Protein AF-A0A855N8H1-F1 (afdb_monomer_lite)

Radius of gyration: 25.42 Å; chains: 1; bounding box: 45×59×54 Å

pLDDT: mean 90.58, std 6.63, range [65.31, 98.06]

Secondary structure (DSSP, 8-state):
-EEEETTEEEE---HHHHHHHHHHHHHHHHHHHHHHHHHHHHHHHHHHHHHHHTT---SEEEEE-TT--EEEEE-------S-HHHHHHHHGGGHHHH----------HHHHHHTTS-SSGGGG----PPPPP----

Structure (mmCIF, N/CA/C/O backbone):
data_AF-A0A855N8H1-F1
#
_entry.id   AF-A0A855N8H1-F1
#
loop_
_atom_site.group_PDB
_atom_site.id
_atom_site.type_symbol
_atom_site.label_atom_id
_atom_site.label_alt_id
_atom_site.label_comp_id
_atom_site.label_asym_id
_atom_site.label_entity_id
_atom_site.label_seq_id
_atom_site.pdbx_PDB_ins_code
_atom_site.Cartn_x
_atom_site.Cartn_y
_atom_site.Cartn_z
_atom_site.occupancy
_atom_site.B_iso_or_equiv
_atom_site.auth_seq_id
_atom_site.auth_comp_id
_atom_site.auth_asym_id
_atom_site.auth_atom_id
_atom_site.pdbx_PDB_model_num
ATOM 1 N N . MET A 1 1 ? 22.233 6.324 -22.955 1.00 88.94 1 MET A N 1
ATOM 2 C CA . MET A 1 1 ? 22.114 5.666 -21.632 1.00 88.94 1 MET A CA 1
ATOM 3 C C . MET A 1 1 ? 22.940 4.377 -21.495 1.00 88.94 1 MET A C 1
ATOM 5 O O . MET A 1 1 ? 23.336 3.769 -22.487 1.00 88.94 1 MET A O 1
ATOM 9 N N . LEU A 1 2 ? 23.204 3.962 -20.253 1.00 93.19 2 LEU A N 1
ATOM 10 C CA . LEU A 1 2 ? 23.974 2.768 -19.883 1.00 93.19 2 LEU A CA 1
ATOM 11 C C . LEU A 1 2 ? 23.029 1.710 -19.300 1.00 93.19 2 LEU A C 1
ATOM 13 O O . LEU A 1 2 ? 22.309 2.002 -18.349 1.00 93.19 2 LEU A O 1
ATOM 17 N N . VAL A 1 3 ? 23.030 0.499 -19.849 1.00 93.69 3 VAL A N 1
ATOM 18 C CA . VAL A 1 3 ? 22.208 -0.619 -19.367 1.00 93.69 3 VAL A CA 1
ATOM 19 C C . VAL A 1 3 ? 23.108 -1.664 -18.722 1.00 93.69 3 VAL A C 1
ATOM 21 O O . VAL A 1 3 ? 24.129 -2.052 -19.293 1.00 93.69 3 VAL A O 1
ATOM 24 N N . LYS A 1 4 ? 22.718 -2.120 -17.528 1.00 93.69 4 LYS A N 1
ATOM 25 C CA . LYS A 1 4 ? 23.413 -3.160 -16.763 1.00 93.69 4 LYS A CA 1
ATOM 26 C C . LYS A 1 4 ? 22.550 -4.408 -16.655 1.00 93.69 4 LYS A C 1
ATOM 28 O O . LYS A 1 4 ? 21.417 -4.328 -16.190 1.00 93.69 4 LYS A O 1
ATOM 33 N N . ILE A 1 5 ? 23.106 -5.556 -17.034 1.00 93.25 5 ILE A N 1
ATOM 34 C CA . ILE A 1 5 ? 22.490 -6.876 -16.845 1.00 93.25 5 ILE A CA 1
ATOM 35 C C . ILE A 1 5 ? 23.519 -7.761 -16.137 1.00 93.25 5 ILE A C 1
ATOM 37 O O . ILE A 1 5 ? 24.514 -8.189 -16.727 1.00 93.25 5 ILE A O 1
ATOM 41 N N . GLY A 1 6 ? 23.316 -7.999 -14.840 1.00 91.38 6 GLY A N 1
ATOM 42 C CA . GLY A 1 6 ? 24.308 -8.670 -13.998 1.00 91.38 6 GLY A CA 1
ATOM 43 C C . GLY A 1 6 ? 25.620 -7.878 -13.935 1.00 91.38 6 GLY A C 1
ATOM 44 O O . GLY A 1 6 ? 25.629 -6.727 -13.507 1.00 91.38 6 GLY A O 1
ATOM 45 N N . LYS A 1 7 ? 26.730 -8.497 -14.362 1.00 93.19 7 LYS A N 1
ATOM 46 C CA . LYS A 1 7 ? 28.057 -7.851 -14.441 1.00 93.19 7 LYS A CA 1
ATOM 47 C C . LYS A 1 7 ? 28.333 -7.182 -15.794 1.00 93.19 7 LYS A C 1
ATOM 49 O O . LYS A 1 7 ? 29.358 -6.523 -15.935 1.00 93.19 7 LYS A O 1
ATOM 54 N N . ASN A 1 8 ? 27.453 -7.369 -16.776 1.00 94.19 8 ASN A N 1
ATOM 55 C CA . ASN A 1 8 ? 27.644 -6.845 -18.121 1.00 94.19 8 ASN A CA 1
ATOM 56 C C . ASN A 1 8 ? 27.064 -5.438 -18.228 1.00 94.19 8 ASN A C 1
ATOM 58 O O . ASN A 1 8 ? 25.990 -5.150 -17.693 1.00 94.19 8 ASN A O 1
ATOM 62 N N . GLU A 1 9 ? 27.772 -4.582 -18.952 1.00 95.31 9 GLU A N 1
ATOM 63 C CA . GLU A 1 9 ? 27.433 -3.178 -19.120 1.00 95.31 9 GLU A CA 1
ATOM 64 C C . GLU A 1 9 ? 27.448 -2.844 -20.614 1.00 95.31 9 GLU A C 1
ATOM 66 O O . GLU A 1 9 ? 28.374 -3.206 -21.342 1.00 95.31 9 GLU A O 1
ATOM 71 N N . THR A 1 10 ? 26.387 -2.214 -21.109 1.00 96.00 10 THR A N 1
ATOM 72 C CA . THR A 1 10 ? 26.226 -1.905 -22.535 1.00 96.00 10 THR A CA 1
ATOM 73 C C . THR A 1 10 ? 25.714 -0.486 -22.699 1.00 96.00 10 THR A C 1
ATOM 75 O O . THR A 1 10 ? 24.783 -0.060 -22.016 1.00 96.00 10 THR A O 1
ATOM 78 N N . LYS A 1 11 ? 26.327 0.269 -23.612 1.00 94.81 11 LYS A N 1
ATOM 79 C CA . LYS A 1 11 ? 25.822 1.585 -24.008 1.00 94.81 11 LYS A CA 1
ATOM 80 C C . LYS A 1 11 ? 24.800 1.407 -25.117 1.00 94.81 11 LYS A C 1
ATOM 82 O O . LYS A 1 11 ? 25.098 0.784 -26.131 1.00 94.81 11 LYS A O 1
ATOM 87 N N . ILE A 1 12 ? 23.624 1.989 -24.921 1.00 95.00 12 ILE A N 1
ATOM 88 C CA . ILE A 1 12 ? 22.582 2.055 -25.942 1.00 95.00 12 ILE A CA 1
ATOM 89 C C . ILE A 1 12 ? 22.234 3.515 -26.231 1.00 95.00 12 ILE A C 1
ATOM 91 O O . ILE A 1 12 ? 22.276 4.382 -25.346 1.00 95.00 12 ILE A O 1
ATOM 95 N N . HIS A 1 13 ? 21.892 3.776 -27.488 1.00 92.44 13 HIS A N 1
ATOM 96 C CA . HIS A 1 13 ? 21.485 5.088 -27.973 1.00 92.44 13 HIS A CA 1
ATOM 97 C C . HIS A 1 13 ? 19.988 5.083 -28.275 1.00 92.44 13 HIS A C 1
ATOM 99 O O . HIS A 1 13 ? 19.579 4.995 -29.427 1.00 92.44 13 HIS A O 1
ATOM 105 N N . ASP A 1 14 ? 19.184 5.182 -27.218 1.00 95.00 14 ASP A N 1
ATOM 106 C CA . ASP A 1 14 ? 17.734 5.345 -27.301 1.00 95.00 14 ASP A CA 1
ATOM 107 C C . ASP A 1 14 ? 17.327 6.577 -26.490 1.00 95.00 14 ASP A C 1
ATOM 109 O O . ASP A 1 14 ? 17.328 6.561 -25.258 1.00 95.00 14 ASP A O 1
ATOM 113 N N . LYS A 1 15 ? 17.010 7.664 -27.199 1.00 94.00 15 LYS A N 1
ATOM 114 C CA . LYS A 1 15 ? 16.616 8.930 -26.572 1.00 94.00 15 LYS A CA 1
ATOM 115 C C . LYS A 1 15 ? 15.260 8.834 -25.881 1.00 94.00 15 LYS A C 1
ATOM 117 O O . LYS A 1 15 ? 15.068 9.481 -24.861 1.00 94.00 15 LYS A O 1
ATOM 122 N N . SER A 1 16 ? 14.329 8.053 -26.429 1.00 96.25 16 SER A N 1
ATOM 123 C CA . SER A 1 16 ? 12.989 7.925 -25.853 1.00 96.25 16 SER A CA 1
ATOM 124 C C . SER A 1 16 ? 13.059 7.213 -24.510 1.00 96.25 16 SER A C 1
ATOM 126 O O . SER A 1 16 ? 12.411 7.636 -23.554 1.00 96.25 16 SER A O 1
ATOM 128 N N . LEU A 1 17 ? 13.860 6.150 -24.428 1.00 95.06 17 LEU A N 1
ATOM 129 C CA . LEU A 1 17 ? 14.069 5.420 -23.185 1.00 95.06 17 LEU A CA 1
ATOM 130 C C . LEU A 1 17 ? 14.831 6.260 -22.155 1.00 95.06 17 LEU A C 1
ATOM 132 O O . LEU A 1 17 ? 14.444 6.283 -20.991 1.00 95.06 17 LEU A O 1
ATOM 136 N N . GLU A 1 18 ? 15.876 6.975 -22.576 1.00 95.38 18 GLU A N 1
ATOM 137 C CA . GLU A 1 18 ? 16.642 7.872 -21.703 1.00 95.38 18 GLU A CA 1
ATOM 138 C C . GLU A 1 18 ? 15.741 8.952 -21.086 1.00 95.38 18 GLU A C 1
ATOM 140 O O . GLU A 1 18 ? 15.681 9.068 -19.863 1.00 95.38 18 GLU A O 1
ATOM 145 N N . SER A 1 19 ? 14.926 9.634 -21.899 1.00 96.12 19 SER A N 1
ATOM 146 C CA . SER A 1 19 ? 13.938 10.597 -21.397 1.00 96.12 19 SER A CA 1
ATOM 147 C C . SER A 1 19 ? 12.899 9.959 -20.474 1.00 96.12 19 SER A C 1
ATOM 149 O O . SER A 1 19 ? 12.558 10.542 -19.451 1.00 96.12 19 SER A O 1
ATOM 151 N N . ALA A 1 20 ? 12.403 8.758 -20.786 1.00 96.56 20 ALA A N 1
ATOM 152 C CA . ALA A 1 20 ? 11.430 8.079 -19.929 1.00 96.56 20 ALA A CA 1
ATOM 153 C C . ALA A 1 20 ? 12.008 7.731 -18.545 1.00 96.56 20 ALA A C 1
ATOM 155 O O . ALA A 1 20 ? 11.314 7.875 -17.538 1.00 96.56 20 ALA A O 1
ATOM 156 N N . VAL A 1 21 ? 13.273 7.299 -18.483 1.00 96.31 21 VAL A N 1
ATOM 157 C CA . VAL A 1 21 ? 13.975 7.016 -17.220 1.00 96.31 21 VAL A CA 1
ATOM 158 C C . VAL A 1 21 ? 14.159 8.294 -16.401 1.00 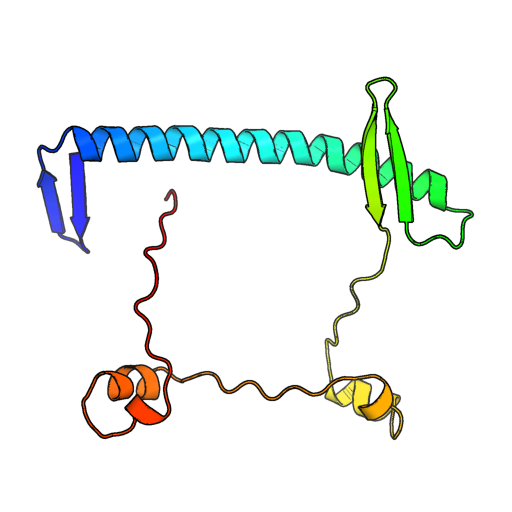96.31 21 VAL A C 1
ATOM 160 O O . VAL A 1 21 ? 13.868 8.291 -15.201 1.00 96.31 21 VAL A O 1
ATOM 163 N N . ASP A 1 22 ? 14.590 9.383 -17.037 1.00 96.12 22 ASP A N 1
ATOM 164 C CA . ASP A 1 22 ? 14.820 10.665 -16.367 1.00 96.12 22 ASP A CA 1
ATOM 165 C C . ASP A 1 22 ? 13.518 11.265 -15.813 1.00 96.12 22 ASP A C 1
ATOM 167 O O . ASP A 1 22 ? 13.454 11.640 -14.637 1.00 96.12 22 ASP A O 1
ATOM 171 N N . GLU A 1 23 ? 12.452 11.284 -16.616 1.00 97.31 23 GLU A N 1
ATOM 172 C CA . GLU A 1 23 ? 11.139 11.790 -16.201 1.00 97.31 23 GLU A CA 1
ATOM 173 C C . GLU A 1 23 ? 10.521 10.936 -15.089 1.00 97.31 23 GLU A C 1
ATOM 175 O O . GLU A 1 23 ? 9.998 11.470 -14.106 1.00 97.31 23 GLU A O 1
ATOM 180 N N . PHE A 1 24 ? 10.632 9.606 -15.180 1.00 97.25 24 PHE A N 1
ATOM 181 C CA . PHE A 1 24 ? 10.203 8.714 -14.103 1.00 97.25 24 PHE A CA 1
ATOM 182 C C . PHE A 1 24 ? 10.930 9.040 -12.793 1.00 97.25 24 PHE A C 1
ATOM 184 O O . PHE A 1 24 ? 10.293 9.163 -11.742 1.00 97.25 24 PHE A O 1
ATOM 191 N N . ALA A 1 25 ? 12.252 9.222 -12.844 1.00 97.25 25 ALA A N 1
ATOM 192 C CA . ALA A 1 25 ? 13.046 9.541 -11.665 1.00 97.25 25 ALA A CA 1
ATOM 193 C C . ALA A 1 25 ? 12.696 10.903 -11.066 1.00 97.25 25 ALA A C 1
ATOM 195 O O . ALA A 1 25 ? 12.589 11.028 -9.842 1.00 97.25 25 ALA A O 1
ATOM 196 N N . TYR A 1 26 ? 12.474 11.909 -11.907 1.00 97.56 26 TYR A N 1
ATOM 197 C CA . TYR A 1 26 ? 12.022 13.225 -11.472 1.00 97.56 26 TYR A CA 1
ATOM 198 C C . TYR A 1 26 ? 10.657 13.156 -10.773 1.00 97.56 26 TYR A C 1
ATOM 200 O O . TYR A 1 26 ? 10.519 13.607 -9.631 1.00 97.56 26 TYR A O 1
ATOM 208 N N . LEU A 1 27 ? 9.660 12.540 -11.414 1.00 98.00 27 LEU A N 1
ATOM 209 C CA . LEU A 1 27 ? 8.310 12.431 -10.863 1.00 98.00 27 LEU A CA 1
ATOM 210 C C . LEU A 1 27 ? 8.285 11.623 -9.569 1.00 98.00 27 LEU A C 1
ATOM 212 O O . LEU A 1 27 ? 7.619 12.027 -8.616 1.00 98.00 27 LEU A O 1
ATOM 216 N N . LYS A 1 28 ? 9.030 10.517 -9.495 1.00 97.38 28 LYS A N 1
ATOM 217 C CA . LYS A 1 28 ? 9.077 9.693 -8.286 1.00 97.38 28 LYS A CA 1
ATOM 218 C C . LYS A 1 28 ? 9.680 10.459 -7.105 1.00 97.38 28 LYS A C 1
ATOM 220 O O . LYS A 1 28 ? 9.073 10.463 -6.039 1.00 97.38 28 LYS A O 1
ATOM 225 N N . ARG A 1 29 ? 10.777 11.201 -7.307 1.00 97.25 29 ARG A N 1
ATOM 226 C CA . ARG A 1 29 ? 11.345 12.086 -6.268 1.00 97.25 29 ARG A CA 1
ATOM 227 C C . ARG A 1 29 ? 10.363 13.168 -5.825 1.00 97.25 29 ARG A C 1
ATOM 229 O O . ARG A 1 29 ? 10.258 13.451 -4.636 1.00 97.25 29 ARG A O 1
ATOM 236 N N . LYS A 1 30 ? 9.617 13.756 -6.764 1.00 97.94 30 LYS A N 1
ATOM 237 C CA . LYS A 1 30 ? 8.578 14.745 -6.448 1.00 97.94 30 LYS A CA 1
ATOM 238 C C . LYS A 1 30 ? 7.444 14.135 -5.621 1.00 97.94 30 LYS A C 1
ATOM 240 O O . LYS A 1 30 ? 7.006 14.753 -4.658 1.00 97.94 30 LYS A O 1
ATOM 245 N N . ILE A 1 31 ? 6.989 12.930 -5.967 1.00 97.06 31 ILE A N 1
ATOM 246 C CA . ILE A 1 31 ? 5.989 12.181 -5.190 1.00 97.06 31 ILE A CA 1
ATOM 247 C C . ILE A 1 31 ? 6.501 11.915 -3.774 1.00 97.06 31 ILE A C 1
ATOM 249 O O . ILE A 1 31 ? 5.752 12.099 -2.821 1.00 97.06 31 ILE A O 1
ATOM 253 N N . ASP A 1 32 ? 7.759 11.504 -3.632 1.00 95.94 32 ASP A N 1
ATOM 254 C CA . ASP A 1 32 ? 8.349 11.219 -2.324 1.00 95.94 32 ASP A CA 1
ATOM 255 C C . ASP A 1 32 ? 8.419 12.488 -1.457 1.00 95.94 32 ASP A C 1
ATOM 257 O O . ASP A 1 32 ? 7.921 12.474 -0.334 1.00 95.94 32 ASP A O 1
ATOM 261 N N . SER A 1 33 ? 8.860 13.621 -2.017 1.00 96.81 33 SER A N 1
ATOM 262 C CA . SER A 1 33 ? 8.824 14.928 -1.333 1.00 96.81 33 SER A CA 1
ATOM 263 C C . SER A 1 33 ? 7.408 15.334 -0.909 1.00 96.81 33 SER A C 1
ATOM 265 O O . SER A 1 33 ? 7.185 15.745 0.227 1.00 96.81 33 SER A O 1
ATOM 267 N N . LEU A 1 34 ? 6.424 15.192 -1.801 1.00 98.06 34 LEU A N 1
ATOM 268 C CA . LEU A 1 34 ? 5.029 15.521 -1.493 1.00 98.06 34 LEU A CA 1
ATOM 269 C C . LEU A 1 34 ? 4.436 14.590 -0.427 1.00 98.06 34 LEU A C 1
ATOM 271 O O . LEU A 1 34 ? 3.603 15.023 0.366 1.00 98.06 34 LEU A O 1
ATOM 275 N N . ASN A 1 35 ? 4.848 13.322 -0.388 1.00 96.62 35 ASN A N 1
ATOM 276 C CA . ASN A 1 35 ? 4.437 12.389 0.659 1.00 96.62 35 ASN A CA 1
ATOM 277 C C . ASN A 1 35 ? 5.005 12.784 2.025 1.00 96.62 35 ASN A C 1
ATOM 279 O O . ASN A 1 35 ? 4.290 12.667 3.024 1.00 96.62 35 ASN A O 1
ATOM 283 N N . ASP A 1 36 ? 6.243 13.277 2.068 1.00 95.88 36 ASP A N 1
ATOM 284 C CA . ASP A 1 36 ? 6.860 13.787 3.293 1.00 95.88 36 ASP A CA 1
ATOM 285 C C . ASP A 1 36 ? 6.149 15.053 3.794 1.00 95.88 36 ASP A C 1
ATOM 287 O O . ASP A 1 36 ? 5.787 15.136 4.970 1.00 95.88 36 ASP A O 1
ATOM 291 N N . GLU A 1 37 ? 5.841 16.000 2.905 1.00 97.25 37 GLU A N 1
ATOM 292 C CA . GLU A 1 37 ? 5.032 17.181 3.243 1.00 97.25 37 GLU A CA 1
ATOM 293 C C . GLU A 1 37 ? 3.633 16.785 3.740 1.00 97.25 37 GLU A C 1
ATOM 295 O O . GLU A 1 37 ? 3.156 17.267 4.771 1.00 97.25 37 GLU A O 1
ATOM 300 N N . LEU A 1 38 ? 2.976 15.847 3.050 1.00 96.69 38 LEU A N 1
ATOM 301 C CA . LEU A 1 38 ? 1.659 15.342 3.432 1.00 96.69 38 LEU A CA 1
ATOM 302 C C . LEU A 1 38 ? 1.679 14.684 4.816 1.00 96.69 38 LEU A C 1
ATOM 304 O O . LEU A 1 38 ? 0.695 14.786 5.555 1.00 96.69 38 LEU A O 1
ATOM 308 N N . LYS A 1 39 ? 2.774 14.012 5.183 1.00 96.12 39 LYS A N 1
ATOM 309 C CA . LYS A 1 39 ? 2.938 13.389 6.501 1.00 96.12 39 LYS A CA 1
ATOM 310 C C . LYS A 1 39 ? 2.877 14.428 7.620 1.00 96.12 39 LYS A C 1
ATOM 312 O O . LYS A 1 39 ? 2.130 14.222 8.571 1.00 96.12 39 LYS A O 1
ATOM 317 N N . ALA A 1 40 ? 3.549 15.569 7.465 1.00 95.56 40 ALA A N 1
ATOM 318 C CA . ALA A 1 40 ? 3.504 16.644 8.457 1.00 95.56 40 ALA A CA 1
ATOM 319 C C . ALA A 1 40 ? 2.068 17.142 8.710 1.00 95.56 40 ALA A C 1
ATOM 321 O O . ALA A 1 40 ? 1.650 17.312 9.856 1.00 95.56 40 ALA A O 1
ATOM 322 N N . TYR A 1 41 ? 1.269 17.313 7.651 1.00 96.62 41 TYR A N 1
ATOM 323 C CA . TYR A 1 41 ? -0.137 17.705 7.796 1.00 96.62 41 TYR A CA 1
ATOM 324 C C . TYR A 1 41 ? -1.003 16.606 8.412 1.00 96.62 41 TYR A C 1
ATOM 326 O O . TYR A 1 41 ? -1.869 16.905 9.238 1.00 96.62 41 TYR A O 1
ATOM 334 N N . LYS A 1 42 ? -0.772 15.337 8.051 1.00 95.69 42 LYS A N 1
ATOM 335 C CA . LYS A 1 42 ? -1.460 14.196 8.673 1.00 95.69 42 LYS A CA 1
ATOM 336 C C . LYS A 1 42 ? -1.225 14.166 10.178 1.00 95.69 42 LYS A C 1
ATOM 338 O O . LYS A 1 42 ? -2.193 13.991 10.912 1.00 95.69 42 LYS A O 1
ATOM 343 N N . ASP A 1 43 ? 0.003 14.401 10.627 1.00 95.19 43 ASP A N 1
ATOM 344 C CA . ASP A 1 43 ? 0.347 14.398 12.051 1.00 95.19 43 ASP A CA 1
ATOM 345 C C . ASP A 1 43 ? -0.375 15.527 12.807 1.00 95.19 43 ASP A C 1
ATOM 347 O O . ASP A 1 43 ? -0.958 15.292 13.866 1.00 95.19 43 ASP A O 1
ATOM 351 N N . ILE A 1 44 ? -0.435 16.739 12.239 1.00 96.44 44 ILE A N 1
ATOM 352 C CA . ILE A 1 44 ? -1.195 17.865 12.817 1.00 96.44 44 ILE A CA 1
ATOM 353 C C . ILE A 1 44 ? -2.682 17.509 12.960 1.00 96.44 44 ILE A C 1
ATOM 355 O O . ILE A 1 44 ? -3.277 17.708 14.023 1.00 96.44 44 ILE A O 1
ATOM 359 N N . ILE A 1 45 ? -3.285 16.980 11.893 1.00 96.00 45 ILE A N 1
ATOM 360 C CA . ILE A 1 45 ? -4.710 16.629 11.857 1.00 96.00 45 ILE A CA 1
ATOM 361 C C . ILE A 1 45 ? -5.011 15.491 12.839 1.00 96.00 45 ILE A C 1
ATOM 363 O O . ILE A 1 45 ? -5.983 15.578 13.589 1.00 96.00 45 ILE A O 1
ATOM 367 N N . ALA A 1 46 ? -4.176 14.450 12.870 1.00 93.62 46 ALA A N 1
ATOM 368 C CA . ALA A 1 46 ? -4.331 13.305 13.761 1.00 93.62 46 ALA A CA 1
ATOM 369 C C . ALA A 1 46 ? -4.219 13.718 15.232 1.00 93.62 46 ALA A C 1
ATOM 371 O O . ALA A 1 46 ? -5.093 13.379 16.025 1.00 93.62 46 ALA A O 1
ATOM 372 N N . ASN A 1 47 ? -3.217 14.529 15.585 1.00 94.00 47 ASN A N 1
ATOM 373 C CA . ASN A 1 47 ? -3.069 15.052 16.944 1.00 94.00 47 ASN A CA 1
ATOM 374 C C . ASN A 1 47 ? -4.303 15.850 17.373 1.00 94.00 47 ASN A C 1
ATOM 376 O O . ASN A 1 47 ? -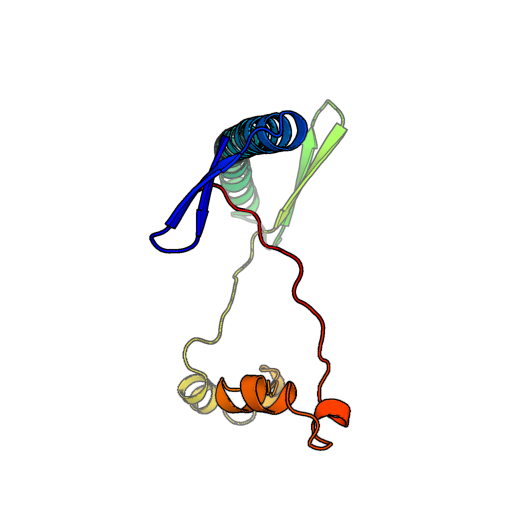4.816 15.669 18.478 1.00 94.00 47 ASN A O 1
ATOM 380 N N . LYS A 1 48 ? -4.827 16.708 16.490 1.00 95.19 48 LYS A N 1
ATOM 381 C CA . LYS A 1 48 ? -6.027 17.488 16.800 1.00 95.19 48 LYS A CA 1
ATOM 382 C C . LYS A 1 48 ? -7.272 16.611 16.928 1.00 95.19 48 LYS A C 1
ATOM 384 O O . LYS A 1 48 ? -8.087 16.865 17.810 1.00 95.19 48 LYS A O 1
ATOM 389 N N . ALA A 1 49 ? -7.411 15.591 16.084 1.00 93.69 49 ALA A N 1
ATOM 390 C CA . ALA A 1 49 ? -8.490 14.614 16.168 1.00 93.69 49 ALA A CA 1
ATOM 391 C C . ALA A 1 49 ? -8.478 13.871 17.509 1.00 93.69 49 ALA A C 1
ATOM 393 O O . ALA A 1 49 ? -9.523 13.788 18.146 1.00 93.69 49 ALA A O 1
ATOM 394 N N . SER A 1 50 ? -7.309 13.406 17.962 1.00 91.00 50 SER A N 1
ATOM 395 C CA . SER A 1 50 ? -7.157 12.718 19.250 1.00 91.00 50 SER A CA 1
ATOM 396 C C . SER A 1 50 ? -7.595 13.591 20.423 1.00 91.00 50 SER A C 1
ATOM 398 O O . SER A 1 50 ? -8.372 13.140 21.253 1.00 91.00 50 SER A O 1
ATOM 400 N N . VAL A 1 51 ? -7.180 14.863 20.451 1.00 92.69 51 VAL A N 1
ATOM 401 C CA . VAL A 1 51 ? -7.596 15.813 21.502 1.00 92.69 51 VAL A CA 1
ATOM 402 C C . VAL A 1 51 ? -9.108 16.061 21.477 1.00 92.69 51 VAL A C 1
ATOM 404 O O . VAL A 1 51 ? -9.745 16.141 22.520 1.00 92.69 51 VAL A O 1
ATOM 407 N N . LEU A 1 52 ? -9.711 16.187 20.292 1.00 93.25 52 LEU A N 1
ATOM 408 C CA . LEU A 1 52 ? -11.155 16.423 20.167 1.00 93.25 52 LEU A CA 1
ATOM 409 C C . LEU A 1 52 ? -12.000 15.193 20.525 1.00 93.25 52 LEU A C 1
ATOM 411 O O . LEU A 1 52 ? -13.165 15.348 20.888 1.00 93.25 52 LEU A O 1
ATOM 415 N N . LEU A 1 53 ? -11.431 13.994 20.414 1.00 90.56 53 LEU A N 1
ATOM 416 C CA . LEU A 1 53 ? -12.092 12.731 20.736 1.00 90.56 53 LEU A CA 1
ATOM 417 C C . LEU A 1 53 ? -11.786 12.220 22.152 1.00 90.56 53 LEU A C 1
ATOM 419 O O . LEU A 1 53 ? -12.395 11.242 22.558 1.00 90.56 53 LEU A O 1
ATOM 423 N N . GLU A 1 54 ? -10.916 12.880 22.923 1.00 86.75 54 GLU A N 1
ATOM 424 C CA . GLU A 1 54 ? -10.470 12.418 24.252 1.00 86.75 54 GLU A CA 1
ATOM 425 C C . GLU A 1 54 ? -11.624 12.126 25.230 1.00 86.75 54 GLU A C 1
ATOM 427 O O . GLU A 1 54 ? -11.534 11.207 26.036 1.00 86.75 54 GLU A O 1
ATOM 432 N N . ASN A 1 55 ? -12.734 12.863 25.116 1.00 84.50 55 ASN A N 1
ATOM 433 C CA . ASN A 1 55 ? -13.929 12.698 25.953 1.00 84.50 55 ASN A CA 1
ATOM 434 C C . ASN A 1 55 ? -15.139 12.156 25.168 1.00 84.50 55 ASN A C 1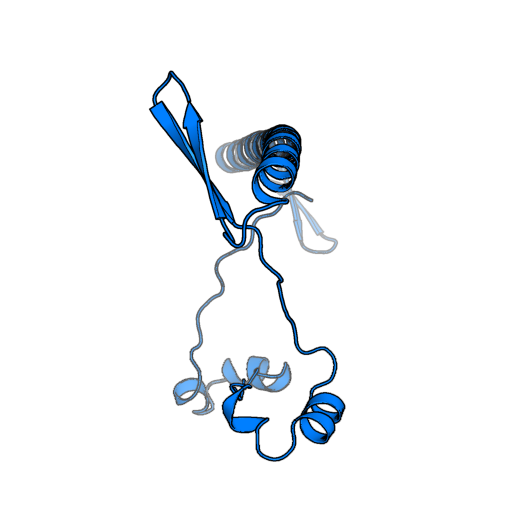
ATOM 436 O O . ASN A 1 55 ? -16.285 12.432 25.522 1.00 84.50 55 ASN A O 1
ATOM 440 N N . SER A 1 56 ? -14.898 11.455 24.060 1.00 85.06 56 SER A N 1
ATOM 441 C CA . SER A 1 56 ? -15.928 10.930 23.165 1.00 85.06 56 SER A CA 1
ATOM 442 C C . SER A 1 56 ? -15.744 9.432 22.947 1.00 85.06 56 SER A C 1
ATOM 444 O O . SER A 1 56 ? -14.647 8.978 22.645 1.00 85.06 56 SER A O 1
ATOM 446 N N . ASP A 1 57 ? -16.840 8.672 22.981 1.00 84.31 57 ASP A N 1
ATOM 447 C CA . ASP A 1 57 ? -16.839 7.251 22.600 1.00 84.31 57 ASP A CA 1
ATOM 448 C C . ASP A 1 57 ? -16.750 7.042 21.071 1.00 84.31 57 ASP A C 1
ATOM 450 O O . ASP A 1 57 ? -16.746 5.914 20.571 1.00 84.31 57 ASP A O 1
ATOM 454 N N . ALA A 1 58 ? -16.716 8.124 20.283 1.00 87.38 58 ALA A N 1
ATOM 455 C CA . ALA A 1 58 ? -16.658 8.040 18.831 1.00 87.38 58 ALA A CA 1
ATOM 456 C C . ALA A 1 58 ? -15.269 7.603 18.331 1.00 87.38 58 ALA A C 1
ATOM 458 O O . ALA A 1 58 ? -14.252 8.230 18.606 1.00 87.38 58 ALA A O 1
ATOM 459 N N . LEU A 1 59 ? -15.244 6.589 17.461 1.00 86.50 59 LEU A N 1
ATOM 460 C CA . LEU A 1 59 ? -14.026 6.077 16.809 1.00 86.50 59 LEU A CA 1
ATOM 461 C C . LEU A 1 59 ? -13.615 6.871 15.554 1.00 86.50 59 LEU A C 1
ATOM 463 O O . LEU A 1 59 ? -12.712 6.488 14.809 1.00 86.50 59 LEU A O 1
ATOM 467 N N . SER A 1 60 ? -14.315 7.959 15.231 1.00 91.62 60 SER A N 1
ATOM 468 C CA . SER A 1 60 ? -13.941 8.808 14.101 1.00 91.62 60 SER A CA 1
ATOM 469 C C . SER A 1 60 ? -14.501 10.215 14.215 1.00 91.62 60 SER A C 1
ATOM 471 O O . SER A 1 60 ? -15.567 10.416 14.791 1.00 91.62 60 SER A O 1
ATOM 473 N N . ILE A 1 61 ? -13.814 11.163 13.587 1.00 94.06 61 ILE A N 1
ATOM 474 C CA . ILE A 1 61 ? -14.193 12.571 13.486 1.00 94.06 61 ILE A CA 1
ATOM 475 C C . ILE A 1 61 ? -14.069 13.044 12.033 1.00 94.06 61 ILE A C 1
ATOM 477 O O . ILE A 1 61 ? -13.172 12.627 11.297 1.00 94.06 61 ILE A O 1
ATOM 481 N N . GLY A 1 62 ? -14.997 13.899 11.603 1.00 95.44 62 GLY A N 1
ATOM 482 C CA . GLY A 1 62 ? -14.953 14.575 10.309 1.00 95.44 62 GLY A CA 1
ATOM 483 C C . GLY A 1 62 ? -14.507 16.028 10.458 1.00 95.44 62 GLY A C 1
ATOM 484 O O . GLY A 1 62 ? -14.954 16.718 11.370 1.00 95.44 62 GLY A O 1
ATOM 485 N N . PHE A 1 63 ? -13.666 16.499 9.543 1.00 96.12 63 PHE A N 1
ATOM 486 C CA . PHE A 1 63 ? -13.284 17.900 9.402 1.00 96.12 63 PHE A CA 1
ATOM 487 C C . PHE A 1 63 ? -13.798 18.437 8.070 1.00 96.12 63 PHE A C 1
ATOM 489 O O . PHE A 1 63 ? -13.659 17.782 7.037 1.00 96.12 63 PHE A O 1
ATOM 496 N N . GLU A 1 64 ? -14.344 19.648 8.089 1.00 97.00 64 GLU A N 1
ATOM 497 C CA . GLU A 1 64 ? -14.717 20.396 6.892 1.00 97.00 64 GLU A CA 1
ATOM 498 C C . GLU A 1 64 ? -14.085 21.786 6.965 1.00 97.00 64 GLU A C 1
ATOM 500 O O . GLU A 1 64 ? -14.233 22.495 7.960 1.00 97.00 64 GLU A O 1
ATOM 505 N N . SER A 1 65 ? -13.329 22.159 5.934 1.00 95.56 65 SER A N 1
ATOM 506 C CA . SER A 1 65 ? -12.733 23.491 5.848 1.00 95.56 65 SER A CA 1
ATOM 507 C C . SER A 1 65 ? -13.734 24.517 5.315 1.00 95.56 65 SER A C 1
ATOM 509 O O . SER A 1 65 ? -14.721 24.171 4.667 1.00 95.56 65 SER A O 1
ATOM 511 N N . ILE A 1 66 ? -13.435 25.806 5.501 1.00 95.88 66 ILE A N 1
ATOM 512 C CA . ILE A 1 66 ? -14.217 26.911 4.913 1.00 95.88 66 ILE A CA 1
ATOM 513 C C . ILE A 1 66 ? -14.272 26.791 3.377 1.00 95.88 66 ILE A C 1
ATOM 515 O O . ILE A 1 66 ? -15.290 27.090 2.757 1.00 95.88 66 ILE A O 1
ATOM 519 N N . SER A 1 67 ? -13.209 26.264 2.761 1.00 95.19 67 SER A N 1
ATOM 520 C CA . SER A 1 67 ? -13.139 25.962 1.325 1.00 95.19 67 SER A CA 1
ATOM 521 C C . SER A 1 67 ? -13.880 24.679 0.920 1.00 95.19 67 SER A C 1
ATOM 523 O O . SER A 1 67 ? -13.724 24.226 -0.209 1.00 95.19 67 SER A O 1
ATOM 525 N N . ARG A 1 68 ? -14.677 24.086 1.820 1.00 94.56 68 ARG A N 1
ATOM 526 C CA . ARG A 1 68 ? -15.480 22.865 1.624 1.00 94.56 68 ARG A CA 1
ATOM 527 C C . ARG A 1 68 ? -14.688 21.583 1.359 1.00 94.56 68 ARG A C 1
ATOM 529 O O . ARG A 1 68 ? -15.259 20.595 0.898 1.00 94.56 68 ARG A O 1
ATOM 536 N N . ASN A 1 69 ? -13.398 21.554 1.690 1.00 95.94 69 ASN A N 1
ATOM 537 C CA . ASN A 1 69 ? -12.638 20.305 1.677 1.00 95.94 69 ASN A CA 1
ATOM 538 C C . ASN A 1 69 ? -13.022 19.474 2.898 1.00 95.94 69 ASN A C 1
ATOM 540 O O . ASN A 1 69 ? -13.078 20.007 4.006 1.00 95.94 69 ASN A O 1
ATOM 544 N N . LYS A 1 70 ? -13.265 18.176 2.699 1.00 96.00 70 LYS A N 1
ATOM 545 C CA . LYS A 1 70 ? -13.720 17.263 3.751 1.00 96.00 70 LYS A CA 1
ATOM 546 C C . LYS A 1 70 ? -12.705 16.157 3.978 1.00 96.00 70 LYS A C 1
ATOM 548 O O . LYS A 1 70 ? -12.198 15.570 3.026 1.00 96.00 70 LYS A O 1
ATOM 553 N N . LEU A 1 71 ? -12.434 15.867 5.242 1.00 94.81 71 LEU A N 1
ATOM 554 C CA . LEU A 1 71 ? -11.519 14.817 5.675 1.00 94.81 71 LEU A CA 1
ATOM 555 C C . LEU A 1 71 ? -12.171 14.033 6.810 1.00 94.81 71 LEU A C 1
ATOM 557 O O . LEU A 1 71 ? -12.850 14.608 7.656 1.00 94.81 71 LEU A O 1
ATOM 561 N N . LYS A 1 72 ? -11.945 12.722 6.848 1.00 94.94 72 LYS A N 1
ATOM 562 C CA . LYS A 1 72 ? -12.339 11.867 7.968 1.00 94.94 72 LYS A CA 1
ATOM 563 C C . LYS A 1 72 ? -11.084 11.307 8.615 1.00 94.94 72 LYS A C 1
ATOM 565 O O . LYS A 1 72 ? -10.228 10.765 7.921 1.00 94.94 72 LYS A O 1
ATOM 570 N N . VAL A 1 73 ? -11.010 11.404 9.934 1.00 93.75 73 VAL A N 1
ATOM 571 C CA . VAL A 1 73 ? -10.001 10.731 10.748 1.00 93.75 73 VAL A CA 1
ATOM 572 C C . VAL A 1 73 ? -10.699 9.630 11.522 1.00 93.75 73 VAL A C 1
ATOM 574 O O . VAL A 1 73 ? -11.643 9.893 12.262 1.00 93.75 73 VAL A O 1
ATOM 577 N N . SER A 1 74 ? -10.249 8.396 11.336 1.00 90.88 74 SER A N 1
ATOM 578 C CA . SER A 1 74 ? -10.688 7.250 12.127 1.00 90.88 74 SER A CA 1
ATOM 579 C C . SER A 1 74 ? -9.593 6.906 13.124 1.00 90.88 74 SER A C 1
ATOM 581 O O . SER A 1 74 ? -8.461 6.648 12.722 1.00 90.88 74 SER A O 1
ATOM 583 N N . LEU A 1 75 ? -9.938 6.919 14.408 1.00 80.06 75 LEU A N 1
ATOM 584 C CA . LEU A 1 75 ? -9.083 6.469 15.496 1.00 80.06 75 LEU A CA 1
ATOM 585 C C . LEU A 1 75 ? -9.602 5.102 15.938 1.00 80.06 75 LEU A C 1
ATOM 587 O O . LEU A 1 75 ? -10.764 4.944 16.297 1.00 80.06 75 LEU A O 1
ATOM 591 N N . GLY A 1 76 ? -8.750 4.093 15.862 1.00 73.12 76 GLY A N 1
ATOM 592 C CA . GLY A 1 76 ? -9.101 2.730 16.220 1.00 73.12 76 GLY A CA 1
ATOM 593 C C . GLY A 1 76 ? -7.848 1.903 16.435 1.00 73.12 76 GLY A C 1
ATOM 594 O O . GLY A 1 76 ? -6.746 2.312 16.066 1.00 73.12 76 GLY A O 1
ATOM 595 N N . TRP A 1 77 ? -8.026 0.738 17.043 1.00 72.88 77 TRP A N 1
ATOM 596 C CA . TRP A 1 77 ? -6.935 -0.189 17.300 1.00 72.88 77 TRP A CA 1
ATOM 597 C C . TRP A 1 77 ? -6.806 -1.165 16.132 1.00 72.88 77 TRP A C 1
ATOM 599 O O . TRP A 1 77 ? -7.760 -1.860 15.789 1.00 72.88 77 TRP A O 1
ATOM 609 N N . ASP A 1 78 ? -5.617 -1.230 15.535 1.00 76.25 78 ASP A N 1
ATOM 610 C CA . ASP A 1 78 ? -5.242 -2.330 14.646 1.00 76.25 78 ASP A CA 1
ATOM 611 C C . ASP A 1 78 ? -4.846 -3.530 15.518 1.00 76.25 78 ASP A C 1
ATOM 613 O O . ASP A 1 78 ? -3.721 -3.620 16.015 1.00 76.25 78 ASP A O 1
ATOM 617 N N . VAL A 1 79 ? -5.809 -4.414 15.788 1.00 79.00 79 VAL A N 1
ATOM 618 C CA . VAL A 1 79 ? -5.597 -5.617 16.601 1.00 79.00 79 VAL A CA 1
ATOM 619 C C . VAL A 1 79 ? -5.153 -6.755 15.690 1.00 79.00 79 VAL A C 1
ATOM 621 O O . VAL A 1 79 ? -5.921 -7.250 14.868 1.00 79.00 79 VAL A O 1
ATOM 624 N N . LYS A 1 80 ? -3.908 -7.203 15.868 1.00 88.06 80 LYS A N 1
ATOM 625 C CA . LYS A 1 80 ? -3.341 -8.362 15.167 1.00 88.06 80 LYS A CA 1
ATOM 626 C C . LYS A 1 80 ? -3.090 -9.495 16.149 1.00 88.06 80 LYS A C 1
ATOM 628 O O . LYS A 1 80 ? -2.556 -9.275 17.235 1.00 88.06 80 LYS A O 1
ATOM 633 N N . ILE A 1 81 ? -3.426 -10.717 15.745 1.00 89.25 81 ILE A N 1
ATOM 634 C CA . ILE A 1 81 ? -3.089 -11.917 16.512 1.00 89.25 81 ILE A CA 1
ATOM 635 C C . ILE A 1 81 ? -1.583 -12.148 16.379 1.00 89.25 81 ILE A C 1
ATOM 637 O O . ILE A 1 81 ? -1.085 -12.421 15.289 1.00 89.25 81 ILE A O 1
ATOM 641 N N . LYS A 1 82 ? -0.855 -11.996 17.487 1.00 91.62 82 LYS A N 1
ATOM 642 C CA . LYS A 1 82 ? 0.596 -12.227 17.547 1.00 91.62 82 LYS A CA 1
ATOM 643 C C . LYS A 1 82 ? 0.942 -13.691 17.826 1.00 91.62 82 LYS A C 1
ATOM 645 O O . LYS A 1 82 ? 1.940 -14.183 17.316 1.00 91.62 82 LYS A O 1
ATOM 650 N N . ASP A 1 83 ? 0.129 -14.351 18.643 1.00 92.31 83 ASP A N 1
ATOM 651 C CA . ASP A 1 83 ? 0.287 -15.744 19.053 1.00 92.31 83 ASP A CA 1
ATOM 652 C C . ASP A 1 83 ? -1.103 -16.383 19.075 1.00 92.31 83 ASP A C 1
ATOM 654 O O . ASP A 1 83 ? -1.926 -16.078 19.941 1.00 92.31 83 ASP A O 1
ATOM 658 N N . ALA A 1 84 ? -1.387 -17.187 18.052 1.00 91.94 84 ALA A N 1
ATOM 659 C CA . ALA A 1 84 ? -2.690 -17.813 17.883 1.00 91.94 84 ALA A CA 1
ATOM 660 C C . ALA A 1 84 ? -2.906 -18.954 18.882 1.00 91.94 84 ALA A C 1
ATOM 662 O O . ALA A 1 84 ? -4.022 -19.111 19.368 1.00 91.94 84 ALA A O 1
ATOM 663 N N . ASP A 1 85 ? -1.850 -19.691 19.232 1.00 93.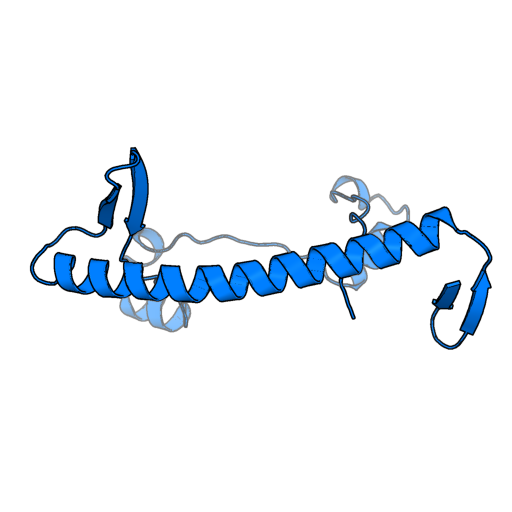19 85 ASP A N 1
ATOM 664 C CA . ASP A 1 85 ? -1.938 -20.860 20.107 1.00 93.19 85 ASP A CA 1
ATOM 665 C C . ASP A 1 85 ? -2.255 -20.427 21.540 1.00 93.19 85 ASP A C 1
ATOM 667 O O . ASP A 1 85 ? -3.213 -20.906 22.151 1.00 93.19 85 ASP A O 1
ATOM 671 N N . THR A 1 86 ? -1.523 -19.435 22.057 1.00 94.12 86 THR A N 1
ATOM 672 C CA . THR A 1 86 ? -1.809 -18.863 23.380 1.00 94.12 86 THR A CA 1
ATOM 673 C C . THR A 1 86 ? -3.187 -18.199 23.408 1.00 94.12 86 THR A C 1
ATOM 675 O O . THR A 1 86 ? -3.924 -18.333 24.386 1.00 94.12 86 THR A O 1
ATOM 678 N N . LEU A 1 87 ? -3.580 -17.507 22.334 1.00 94.12 87 LEU A N 1
ATOM 679 C CA . LEU A 1 87 ? -4.901 -16.886 22.250 1.00 94.12 87 LEU A CA 1
ATOM 680 C C . LEU A 1 87 ? -6.029 -17.932 22.218 1.00 94.12 87 LEU A C 1
ATOM 682 O O . LEU A 1 87 ? -7.061 -17.719 22.853 1.00 94.12 87 LEU A O 1
ATOM 686 N N . ALA A 1 88 ? -5.832 -19.063 21.539 1.00 93.19 88 ALA A N 1
ATOM 687 C CA . ALA A 1 88 ? -6.776 -20.179 21.519 1.00 93.19 88 ALA A CA 1
ATOM 688 C C . ALA A 1 88 ? -6.954 -20.800 22.906 1.00 93.19 88 ALA A C 1
ATOM 690 O O . ALA A 1 88 ? -8.087 -21.037 23.321 1.00 93.19 88 ALA A O 1
ATOM 691 N N . LEU A 1 89 ? -5.869 -20.969 23.666 1.00 94.25 89 LEU A N 1
ATOM 692 C CA . LEU A 1 89 ? -5.938 -21.436 25.055 1.00 94.25 89 LEU A CA 1
ATOM 693 C C . LEU A 1 89 ? -6.727 -20.474 25.956 1.00 94.25 89 LEU A C 1
ATOM 695 O O . LEU A 1 89 ? -7.492 -20.919 26.807 1.00 94.25 89 LEU A O 1
ATOM 699 N N . LEU A 1 90 ? -6.561 -19.161 25.766 1.00 95.25 90 LEU A N 1
ATOM 700 C CA . LEU A 1 90 ? -7.248 -18.139 26.563 1.00 95.25 90 LEU A CA 1
ATOM 701 C C . LEU A 1 90 ? -8.732 -17.993 26.207 1.00 95.25 90 LEU A C 1
ATOM 703 O O . LEU A 1 90 ? -9.558 -17.777 27.093 1.00 95.25 90 LEU A O 1
ATOM 707 N N . LEU A 1 91 ? -9.074 -18.067 24.919 1.00 94.00 91 LEU A N 1
ATOM 708 C CA . LEU A 1 91 ? -10.450 -17.900 24.442 1.00 94.00 91 LEU A CA 1
ATOM 709 C C . LEU A 1 91 ? -11.266 -19.198 24.499 1.00 94.00 91 LEU A C 1
ATOM 711 O O . LEU A 1 91 ? -12.499 -19.127 24.515 1.00 94.00 91 LEU A O 1
ATOM 715 N N . GLY A 1 92 ? -10.605 -20.359 24.540 1.00 94.25 92 GLY A N 1
ATOM 716 C CA . GLY A 1 92 ? -11.237 -21.676 24.558 1.00 94.25 92 GLY A CA 1
ATOM 717 C C . GLY A 1 92 ? -12.262 -21.819 23.435 1.00 94.25 92 GLY A C 1
ATOM 718 O O . GLY A 1 92 ? -12.017 -21.434 22.292 1.00 94.25 92 GLY A O 1
ATOM 719 N N . ASP A 1 93 ? -13.459 -22.277 23.787 1.00 93.62 93 ASP A N 1
ATOM 720 C CA . ASP A 1 93 ? -14.558 -22.516 22.843 1.00 93.62 93 ASP A CA 1
ATOM 721 C C . ASP A 1 93 ? -15.017 -21.257 22.084 1.00 93.62 93 ASP A C 1
ATOM 723 O O . ASP A 1 93 ? -15.678 -21.351 21.049 1.00 93.62 93 ASP A O 1
ATOM 727 N N . LYS A 1 94 ? -14.674 -20.054 22.569 1.00 93.25 94 LYS A N 1
ATOM 728 C CA . LYS A 1 94 ? -15.008 -18.794 21.888 1.00 93.25 94 LYS A CA 1
ATOM 729 C C . LYS A 1 94 ? -14.025 -18.432 20.783 1.00 93.25 94 LYS A C 1
ATOM 731 O O . LYS A 1 94 ? -14.323 -17.518 20.017 1.00 93.25 94 LYS A O 1
ATOM 736 N N . PHE A 1 95 ? -12.877 -19.102 20.682 1.00 92.62 95 PHE A N 1
ATOM 737 C CA . PHE A 1 95 ? -11.851 -18.761 19.698 1.00 92.62 95 PHE A CA 1
ATOM 738 C C . PHE A 1 95 ? -12.419 -18.774 18.275 1.00 92.62 95 PHE A C 1
ATOM 740 O O . PHE A 1 95 ? -12.376 -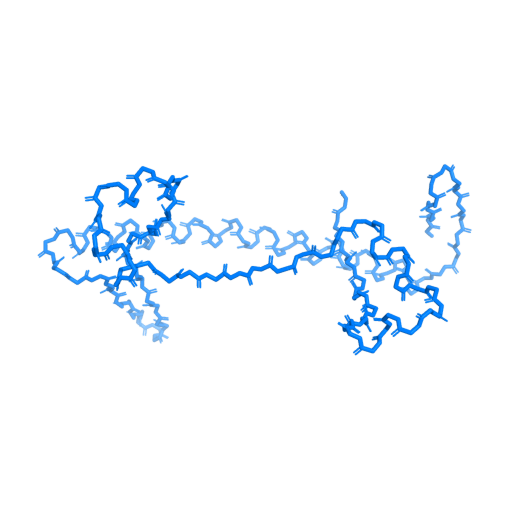17.755 17.593 1.00 92.62 95 PHE A O 1
ATOM 747 N N . SER A 1 96 ? -13.075 -19.865 17.878 1.00 90.00 96 SER A N 1
ATOM 748 C CA . SER A 1 96 ? -13.666 -20.018 16.541 1.00 90.00 96 SER A CA 1
ATOM 749 C C . SER A 1 96 ? -14.859 -19.087 16.271 1.00 90.00 96 SER A C 1
ATOM 751 O O . SER A 1 96 ? -15.258 -18.923 15.122 1.00 90.00 96 SER A O 1
ATOM 753 N N . LEU A 1 97 ? -15.440 -18.465 17.307 1.00 92.12 97 LEU A N 1
ATOM 754 C CA . LEU A 1 97 ? -16.485 -17.441 17.158 1.00 92.12 97 LEU A CA 1
ATOM 755 C C . LEU A 1 97 ? -15.903 -16.042 16.915 1.00 92.12 97 LEU A C 1
ATOM 757 O O . LEU A 1 97 ? -16.578 -15.188 16.344 1.00 92.12 97 LEU A O 1
ATOM 761 N N . LEU A 1 98 ? -14.681 -15.792 17.390 1.00 91.44 98 LEU A N 1
ATOM 762 C CA . LEU A 1 98 ? -14.047 -14.469 17.405 1.00 91.44 98 LEU A CA 1
ATOM 763 C C . LEU A 1 98 ? -12.883 -14.349 16.416 1.00 91.44 98 LEU A C 1
ATOM 765 O O . LEU A 1 98 ? -12.464 -13.239 16.093 1.00 91.44 98 LEU A O 1
ATOM 769 N N . VAL A 1 99 ? -12.363 -15.475 15.932 1.00 91.31 99 VAL A N 1
ATOM 770 C CA . VAL A 1 99 ? -11.236 -15.550 15.007 1.00 91.31 99 VAL A CA 1
ATOM 771 C C . VAL A 1 99 ? -11.678 -16.276 13.746 1.00 91.31 99 VAL A C 1
ATOM 773 O O . VAL A 1 99 ? -12.140 -17.412 13.789 1.00 91.31 99 VAL A O 1
ATOM 776 N N . LYS A 1 100 ? -11.513 -15.611 12.600 1.00 90.62 100 LYS A N 1
ATOM 777 C CA . LYS A 1 100 ? -11.704 -16.236 11.293 1.00 90.62 100 LYS A CA 1
ATOM 778 C C . LYS A 1 100 ? -10.434 -16.986 10.904 1.00 90.62 100 LYS A C 1
ATOM 780 O O . LYS A 1 100 ? -9.374 -16.378 10.771 1.00 90.62 100 LYS A O 1
ATOM 785 N N . GLU A 1 101 ? -10.560 -18.284 10.672 1.00 87.81 101 GLU A N 1
ATOM 786 C CA . GLU A 1 101 ? -9.464 -19.122 10.193 1.00 87.81 101 GLU A CA 1
ATOM 787 C C . GLU A 1 101 ? -9.464 -19.182 8.660 1.00 87.81 101 GLU A C 1
ATOM 789 O O . GLU A 1 101 ? -10.451 -19.570 8.034 1.00 87.81 101 GLU A O 1
ATOM 794 N N . GLU A 1 102 ? -8.345 -18.805 8.040 1.00 88.81 102 GLU A N 1
ATOM 795 C CA . GLU A 1 102 ? -8.148 -18.894 6.592 1.00 88.81 102 GLU A CA 1
ATOM 796 C C . GLU A 1 102 ? -6.918 -19.752 6.283 1.00 88.81 102 GLU A C 1
ATOM 798 O O . GLU A 1 102 ? -5.822 -19.509 6.793 1.00 88.81 102 GLU A O 1
ATOM 803 N N . ARG A 1 103 ? -7.084 -20.761 5.420 1.00 86.88 103 ARG A N 1
ATOM 804 C CA . ARG A 1 103 ? -5.964 -21.557 4.904 1.00 86.88 103 ARG A CA 1
ATOM 805 C C . ARG A 1 103 ? -5.450 -20.934 3.617 1.00 86.88 103 ARG A C 1
ATOM 807 O O . ARG A 1 103 ? -6.168 -20.872 2.624 1.00 86.88 103 ARG A O 1
ATOM 814 N N . VAL A 1 104 ? -4.188 -20.517 3.630 1.00 88.62 104 VAL A N 1
ATOM 815 C CA . VAL A 1 104 ? -3.513 -19.951 2.459 1.00 88.62 104 VAL A CA 1
ATOM 816 C C . VAL A 1 104 ? -2.489 -20.954 1.940 1.00 88.62 104 VAL A C 1
ATOM 818 O O . VAL A 1 104 ? -1.481 -21.211 2.596 1.00 88.62 104 VAL A O 1
ATOM 821 N N . TYR A 1 105 ? -2.717 -21.488 0.741 1.00 87.81 105 TYR A N 1
ATOM 822 C CA . TYR A 1 105 ? -1.729 -22.303 0.037 1.00 87.81 105 TYR A CA 1
ATOM 823 C C . TYR A 1 105 ? -0.801 -21.387 -0.759 1.00 87.81 105 TYR A C 1
ATOM 825 O O . TYR A 1 105 ? -1.230 -20.711 -1.693 1.00 87.81 105 TYR A O 1
ATOM 833 N N . LYS A 1 106 ? 0.478 -21.333 -0.376 1.00 89.50 106 LYS A N 1
ATOM 834 C CA . LYS A 1 106 ? 1.501 -20.571 -1.101 1.00 89.50 106 LYS A CA 1
ATOM 835 C C . LYS A 1 106 ? 2.391 -21.546 -1.869 1.00 89.50 106 LYS A C 1
ATOM 837 O O . LYS A 1 106 ? 2.935 -22.455 -1.247 1.00 89.50 106 LYS A O 1
ATOM 842 N N . PRO A 1 107 ? 2.558 -21.382 -3.192 1.00 88.38 107 PRO A N 1
ATOM 843 C CA . PRO A 1 107 ? 3.404 -22.279 -3.961 1.00 88.38 107 PRO A CA 1
ATOM 844 C C . PRO A 1 107 ? 4.871 -22.091 -3.564 1.00 88.38 107 PRO A C 1
ATOM 846 O O . PRO A 1 107 ? 5.414 -20.980 -3.619 1.00 88.38 107 PRO A O 1
ATOM 849 N N . GLU A 1 108 ? 5.512 -23.195 -3.193 1.00 90.94 108 GLU A N 1
ATOM 850 C CA . GLU A 1 108 ? 6.948 -23.254 -2.935 1.00 90.94 108 GLU A CA 1
ATOM 851 C C . GLU A 1 108 ? 7.762 -23.130 -4.226 1.00 90.94 108 GLU A C 1
ATOM 853 O O . GLU A 1 108 ? 7.250 -23.334 -5.330 1.00 90.94 108 GLU A O 1
ATOM 858 N N . LYS A 1 109 ? 9.056 -22.810 -4.093 1.00 87.12 109 LYS A N 1
ATOM 859 C CA . LYS A 1 109 ? 9.963 -22.599 -5.238 1.00 87.12 109 LYS A CA 1
ATOM 860 C C . LYS A 1 109 ? 9.909 -23.752 -6.249 1.00 87.12 109 LYS A C 1
ATOM 862 O O . LYS A 1 109 ? 9.728 -23.504 -7.435 1.00 87.12 109 LYS A O 1
ATOM 867 N N . ARG A 1 110 ? 9.974 -24.996 -5.766 1.00 86.56 110 ARG A N 1
ATOM 868 C CA . ARG A 1 110 ? 9.951 -26.197 -6.613 1.00 86.56 110 ARG A CA 1
ATOM 869 C C . ARG A 1 110 ? 8.651 -26.339 -7.411 1.00 86.56 110 ARG A C 1
ATOM 871 O O . ARG A 1 110 ? 8.695 -26.742 -8.563 1.00 86.56 110 ARG A O 1
ATOM 878 N N . LEU A 1 111 ? 7.505 -25.981 -6.823 1.00 86.12 111 LEU A N 1
ATOM 879 C CA . LEU A 1 111 ? 6.226 -26.006 -7.538 1.00 86.12 111 LEU A CA 1
ATOM 880 C C . LEU A 1 111 ? 6.179 -24.923 -8.622 1.00 86.12 111 LEU A C 1
ATOM 882 O O . LEU A 1 111 ? 5.659 -25.176 -9.699 1.00 86.12 111 LEU A O 1
ATOM 886 N N . LYS A 1 112 ? 6.750 -23.738 -8.368 1.00 86.19 112 LYS A N 1
ATOM 887 C CA . LYS A 1 112 ? 6.830 -22.659 -9.369 1.00 86.19 112 LYS A CA 1
ATOM 888 C C . LY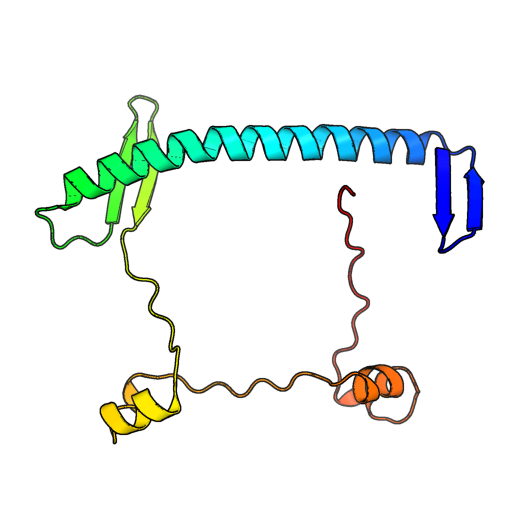S A 1 112 ? 7.699 -23.031 -10.568 1.00 86.19 112 LYS A C 1
ATOM 890 O O . LYS A 1 112 ? 7.370 -22.635 -11.675 1.00 86.19 112 LYS A O 1
ATOM 895 N N . GLU A 1 113 ? 8.795 -23.750 -10.335 1.00 83.38 113 GLU A N 1
ATOM 896 C CA . GLU A 1 113 ? 9.681 -24.239 -11.397 1.00 83.38 113 GLU A CA 1
ATOM 897 C C . GLU A 1 113 ? 8.964 -25.293 -12.252 1.00 83.38 113 GLU A C 1
ATOM 899 O O . GLU A 1 113 ? 8.838 -25.104 -13.456 1.00 83.38 113 GLU A O 1
ATOM 904 N N . LEU A 1 114 ? 8.383 -26.318 -11.616 1.00 82.00 114 LEU A N 1
ATOM 905 C CA . LEU A 1 114 ? 7.641 -27.384 -12.305 1.00 82.00 114 LEU A CA 1
ATOM 906 C C . LEU A 1 114 ? 6.386 -26.885 -13.032 1.00 82.00 114 LEU A C 1
ATOM 908 O O . LEU A 1 114 ? 5.995 -27.454 -14.039 1.00 82.00 114 LEU A O 1
ATOM 912 N N . ALA A 1 115 ? 5.745 -25.821 -12.544 1.00 80.75 115 ALA A N 1
ATOM 913 C CA . ALA A 1 115 ? 4.559 -25.245 -13.176 1.00 80.75 115 ALA A CA 1
ATOM 914 C C . ALA A 1 115 ? 4.819 -24.703 -14.593 1.00 80.75 115 ALA A C 1
ATOM 916 O O . ALA A 1 115 ? 3.871 -24.488 -15.349 1.00 80.75 115 ALA A O 1
ATOM 917 N N . LEU A 1 116 ? 6.079 -24.432 -14.945 1.00 77.44 116 LEU A N 1
ATOM 918 C CA . LEU A 1 116 ? 6.459 -23.954 -16.274 1.00 77.44 116 LEU A CA 1
ATOM 919 C C . LEU A 1 116 ? 6.632 -25.114 -17.264 1.00 77.44 116 LEU A C 1
ATOM 921 O O . LEU A 1 116 ? 6.337 -24.942 -18.453 1.00 77.44 116 LEU A O 1
ATOM 925 N N . ASP A 1 117 ? 6.991 -26.292 -16.760 1.00 74.56 117 ASP A N 1
ATOM 926 C CA . ASP A 1 117 ? 7.107 -27.532 -17.520 1.00 74.56 117 ASP A CA 1
ATOM 927 C C . ASP A 1 117 ? 5.701 -28.135 -17.754 1.00 74.56 117 ASP A C 1
ATOM 929 O O . ASP A 1 117 ? 4.789 -28.002 -16.933 1.00 74.56 117 ASP A O 1
ATOM 933 N N . ASP A 1 118 ? 5.445 -28.679 -18.946 1.00 65.31 118 ASP A N 1
ATOM 934 C CA . ASP A 1 118 ? 4.096 -29.074 -19.387 1.00 65.31 118 ASP A CA 1
ATOM 935 C C . ASP A 1 118 ? 3.691 -30.478 -18.905 1.00 65.31 118 ASP A C 1
ATOM 937 O O . ASP A 1 118 ? 3.551 -31.408 -19.693 1.00 65.31 118 ASP A O 1
ATOM 941 N N . ASP A 1 119 ? 3.503 -30.613 -17.590 1.00 68.25 119 ASP A N 1
ATOM 942 C CA . ASP A 1 119 ? 3.231 -31.894 -16.916 1.00 68.25 119 ASP A CA 1
ATOM 943 C C . ASP A 1 119 ? 1.770 -32.033 -16.418 1.00 68.25 119 ASP A C 1
ATOM 945 O O . ASP A 1 119 ? 1.479 -32.790 -15.492 1.00 68.25 119 ASP A O 1
ATOM 949 N N . GLY A 1 120 ? 0.821 -31.262 -16.966 1.00 73.88 120 GLY A N 1
ATOM 950 C CA . GLY A 1 120 ? -0.601 -31.291 -16.562 1.00 73.88 120 GLY A CA 1
ATOM 951 C C . GLY A 1 120 ? -0.930 -30.572 -15.241 1.00 73.88 120 GLY A C 1
ATOM 952 O O . GLY A 1 120 ? -2.093 -30.309 -14.947 1.00 73.88 120 GLY A O 1
ATOM 953 N N . LEU A 1 121 ? 0.076 -30.148 -14.465 1.00 79.56 121 LEU A N 1
ATOM 954 C CA . LEU A 1 121 ? -0.104 -29.362 -13.230 1.00 79.56 121 LEU A CA 1
ATOM 955 C C . LEU A 1 121 ? -0.680 -27.956 -13.474 1.00 79.56 121 LEU A C 1
ATOM 957 O O . LEU A 1 121 ? -1.253 -27.357 -12.563 1.00 79.56 121 LEU A O 1
ATOM 961 N N . LYS A 1 122 ? -0.539 -27.430 -14.698 1.00 80.12 122 LYS A N 1
ATOM 962 C CA . LYS A 1 122 ? -1.003 -26.092 -15.096 1.00 80.12 122 LYS A CA 1
ATOM 963 C C . LYS A 1 122 ? -2.515 -25.916 -14.944 1.00 80.12 122 LYS A C 1
ATOM 965 O O . LYS A 1 122 ? -2.952 -24.812 -14.650 1.00 80.12 122 LYS A O 1
ATOM 970 N N . GLU A 1 123 ? -3.305 -26.983 -15.071 1.00 81.12 123 GLU A N 1
ATOM 971 C CA . GLU A 1 123 ? -4.770 -26.924 -14.923 1.00 81.12 123 GLU A CA 1
ATOM 972 C C . GLU A 1 123 ? -5.213 -26.521 -13.507 1.00 81.12 123 GLU A C 1
ATOM 974 O O . GLU A 1 123 ? -6.276 -25.930 -13.324 1.00 81.12 123 GLU A O 1
ATOM 979 N N . CYS A 1 124 ? -4.375 -26.789 -12.503 1.00 85.94 124 CYS A N 1
ATOM 980 C CA . CYS A 1 124 ? -4.631 -26.465 -11.100 1.00 85.94 124 CYS A CA 1
ATOM 981 C C . CYS A 1 124 ? -3.980 -25.144 -10.655 1.00 85.94 124 CYS A C 1
ATOM 983 O O . CYS A 1 124 ? -4.057 -24.790 -9.475 1.00 85.94 124 CYS A O 1
ATOM 985 N N . LEU A 1 125 ? -3.292 -24.435 -11.557 1.00 84.19 125 LEU A N 1
ATOM 986 C CA . LEU A 1 125 ? -2.481 -23.263 -11.241 1.00 84.19 125 LEU A CA 1
ATOM 987 C C . LEU A 1 125 ? -2.904 -22.062 -12.086 1.00 84.19 125 LEU A C 1
ATOM 989 O O . LEU A 1 125 ? -2.920 -22.105 -13.311 1.00 84.19 125 LEU A O 1
ATOM 993 N N . GLU A 1 126 ? -3.159 -20.932 -11.431 1.00 83.81 126 GLU A N 1
ATOM 994 C CA . GLU A 1 126 ? -3.330 -19.663 -12.134 1.00 83.81 126 GLU A CA 1
ATOM 995 C C . GLU A 1 126 ? -1.953 -19.053 -12.426 1.00 83.81 126 GLU A C 1
ATOM 997 O O . GLU A 1 126 ? -1.360 -18.360 -11.596 1.00 83.81 126 GLU A O 1
ATOM 1002 N N . ILE A 1 127 ? -1.418 -19.341 -13.612 1.00 82.56 127 ILE A N 1
ATOM 1003 C CA . ILE A 1 127 ? -0.126 -18.816 -14.056 1.00 82.56 127 ILE A CA 1
ATOM 1004 C C . ILE A 1 127 ? -0.369 -17.536 -14.852 1.00 82.56 127 ILE A C 1
ATOM 1006 O O . ILE A 1 127 ? -0.914 -17.558 -15.953 1.00 82.56 127 ILE A O 1
ATOM 1010 N N . LYS A 1 128 ? 0.053 -16.405 -14.288 1.00 83.81 128 LYS A N 1
ATOM 1011 C CA . LYS A 1 128 ? 0.050 -15.100 -14.953 1.00 83.81 128 LYS A CA 1
ATOM 1012 C C . LYS A 1 128 ? 1.454 -14.529 -14.939 1.00 83.81 128 LYS A C 1
ATOM 1014 O O . LYS A 1 128 ? 2.141 -14.588 -13.917 1.00 83.81 128 LYS A O 1
ATOM 1019 N N . GLU A 1 129 ? 1.868 -13.952 -16.062 1.00 80.75 129 GLU A N 1
ATOM 1020 C CA . GLU A 1 129 ? 3.102 -13.182 -16.099 1.00 80.75 129 GLU A CA 1
ATOM 1021 C C . GLU A 1 129 ? 2.987 -12.009 -15.120 1.00 80.75 129 GLU A C 1
ATOM 1023 O O . GLU A 1 129 ? 1.988 -11.282 -15.088 1.00 80.75 129 GLU A O 1
ATOM 1028 N N . LYS A 1 130 ? 3.996 -11.855 -14.261 1.00 85.19 130 LYS A N 1
ATOM 1029 C CA . LYS A 1 130 ? 4.007 -10.763 -13.297 1.00 85.19 130 LYS A CA 1
ATOM 1030 C C . LYS A 1 130 ? 4.262 -9.462 -14.050 1.00 85.19 130 LYS A C 1
ATOM 1032 O O . LYS A 1 130 ? 5.245 -9.355 -14.777 1.00 85.19 130 LYS A O 1
ATOM 1037 N N . ALA A 1 131 ? 3.427 -8.456 -13.801 1.00 87.56 131 ALA A N 1
ATOM 1038 C CA . ALA A 1 131 ? 3.684 -7.112 -14.298 1.00 87.56 131 ALA A CA 1
ATOM 1039 C C . ALA A 1 131 ? 5.097 -6.641 -13.881 1.00 87.56 131 ALA A C 1
ATOM 1041 O O . ALA A 1 131 ? 5.500 -6.873 -12.730 1.00 87.56 131 ALA A O 1
ATOM 1042 N N . PRO A 1 132 ? 5.848 -5.974 -14.778 1.00 87.12 132 PRO A N 1
ATOM 1043 C CA . PRO A 1 132 ? 7.142 -5.404 -14.438 1.00 87.12 132 PRO A CA 1
ATOM 1044 C C . PRO A 1 132 ? 7.037 -4.475 -13.227 1.00 87.12 132 PRO A C 1
ATOM 1046 O O . PRO A 1 132 ? 6.141 -3.637 -13.139 1.00 87.12 132 PRO A O 1
ATOM 1049 N N . SER A 1 133 ? 7.971 -4.618 -12.289 1.00 91.00 133 SER A N 1
ATOM 1050 C CA . SER A 1 133 ? 8.100 -3.713 -11.148 1.00 91.00 133 SER A CA 1
ATOM 1051 C C . SER A 1 133 ? 9.214 -2.720 -11.440 1.00 91.00 133 SER A C 1
ATOM 1053 O O . SER A 1 133 ? 10.359 -3.128 -11.620 1.00 91.00 133 SER A O 1
ATOM 1055 N N . ILE A 1 134 ? 8.885 -1.430 -11.463 1.00 92.75 134 ILE A N 1
ATOM 1056 C CA . ILE A 1 134 ? 9.839 -0.341 -11.690 1.00 92.75 134 ILE A CA 1
ATOM 1057 C C . ILE A 1 134 ? 10.006 0.422 -10.376 1.00 92.75 134 ILE A C 1
ATOM 1059 O O . ILE A 1 134 ? 9.029 0.883 -9.787 1.00 92.75 134 ILE A O 1
ATOM 1063 N N . SER A 1 135 ? 11.243 0.560 -9.913 1.00 92.12 135 SER A N 1
ATOM 1064 C CA . SER A 1 135 ? 11.591 1.301 -8.701 1.00 92.12 135 SER A CA 1
ATOM 1065 C C . SER A 1 135 ? 12.853 2.116 -8.938 1.00 92.12 135 SER A C 1
ATOM 1067 O O . SER A 1 135 ? 13.734 1.685 -9.681 1.00 92.12 135 SER A O 1
ATOM 1069 N N . LEU A 1 136 ? 12.953 3.277 -8.285 1.00 89.94 136 LEU A N 1
ATOM 1070 C CA . LEU A 1 136 ? 14.246 3.942 -8.167 1.00 89.94 136 LEU A CA 1
ATOM 1071 C C . LEU A 1 136 ? 15.181 3.089 -7.310 1.00 89.94 136 LEU A C 1
ATOM 1073 O O . LEU A 1 136 ? 14.736 2.468 -6.343 1.00 89.94 136 LEU A O 1
ATOM 1077 N N . MET A 1 137 ? 16.446 3.044 -7.724 1.00 78.12 137 MET A N 1
ATOM 1078 C CA . MET A 1 137 ? 17.545 2.432 -6.979 1.00 78.12 137 MET A CA 1
ATOM 1079 C C . MET A 1 137 ? 18.211 3.452 -6.065 1.00 78.12 137 MET A C 1
ATOM 1081 O O . MET A 1 137 ? 18.227 4.648 -6.442 1.00 78.12 137 MET A O 1
#

Organism: NCBI:txid91352

Sequence (137 aa):
MLVKIGKNETKIHDKSLESAVDEFAYLKRKIDSLNDELKAYKDIIANKASVLLENSDALSIGFESISRNKLKVSLGWDVKIKDADTLALLLGDKFSLLVKEERVYKPEKRLKELALDDDGLKECLEIKEKAPSISLM

Foldseek 3Di:
DWDDDPPDIDDDDDPVVVVVVVVVVVVVVVVVVVVVVVVVVVVVVQVVFCVVCVVPPDQKDWDADPVGDIDIDGHDDPDDDPDLVVVCVVCPPCSVVVDDDDDDDDDDPVNVVCCVPPPVCVVVDDDDDDDDDDDDD